Protein AF-A0A7M2GQN1-F1 (afdb_monomer_lite)

Sequence (63 aa):
MVKPEDRTMDHIDHIREAVAQALEKRGFDNRAFLREIREGRRDDGPYMLGALAWDERVRHANP

Secondary structure (DSSP, 8-state):
---GGGS---HHHHHHHHHHHHHHHTT---HHHHHHHHTTS---SHHHHHHHHHHHHHHHH--

Foldseek 3Di:
DDDPVVPDDDPQLVLLLVLLVVCVVVVNPPPVVNVCSNVVNDQPDPSNVVSVVVVVVVVVVPD

Structure (mmCIF, N/CA/C/O backbone):
data_AF-A0A7M2GQN1-F1
#
_entry.id   AF-A0A7M2GQN1-F1
#
loop_
_atom_site.group_PDB
_atom_site.id
_atom_site.type_symbol
_atom_site.label_atom_id
_atom_site.label_alt_id
_atom_site.label_comp_id
_atom_site.label_asym_id
_atom_site.label_entity_id
_atom_site.label_seq_id
_atom_site.pdbx_PDB_ins_code
_atom_site.Cartn_x
_atom_site.Cartn_y
_atom_site.Cartn_z
_atom_site.occupancy
_atom_site.B_iso_or_equiv
_atom_site.auth_seq_id
_atom_site.auth_comp_id
_atom_site.auth_asym_id
_atom_site.auth_atom_id
_atom_site.pdbx_PDB_model_num
ATOM 1 N N . MET A 1 1 ? 20.478 -8.331 22.164 1.00 40.59 1 MET A N 1
ATOM 2 C CA . MET A 1 1 ? 20.966 -9.300 21.164 1.00 40.59 1 MET A CA 1
ATOM 3 C C . MET A 1 1 ? 19.852 -9.454 20.140 1.00 40.59 1 MET A C 1
ATOM 5 O O . MET A 1 1 ? 18.825 -10.016 20.486 1.00 40.59 1 MET A O 1
ATOM 9 N N . VAL A 1 2 ? 19.988 -8.833 18.971 1.00 51.38 2 VAL A N 1
ATOM 10 C CA . VAL A 1 2 ? 19.024 -8.934 17.859 1.00 51.38 2 VAL A CA 1
ATOM 11 C C . VAL A 1 2 ? 19.253 -10.292 17.190 1.00 51.38 2 VAL A C 1
ATOM 13 O O . V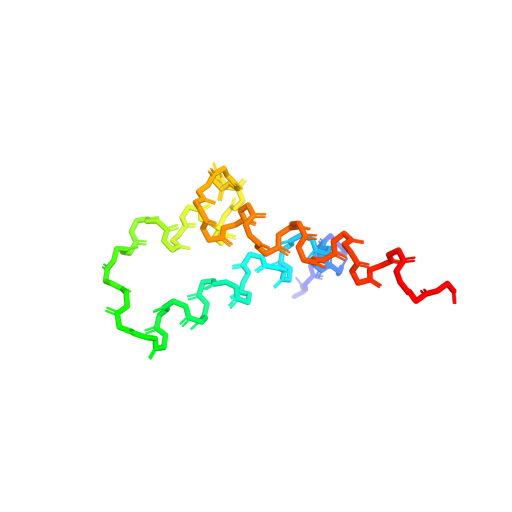AL A 1 2 ? 20.416 -10.678 17.016 1.00 51.38 2 VAL A O 1
ATOM 16 N N . LYS A 1 3 ? 18.195 -11.065 16.927 1.00 53.44 3 LYS A N 1
ATOM 17 C CA . LYS A 1 3 ? 18.347 -12.441 16.430 1.00 53.44 3 LYS A CA 1
ATOM 18 C C . LYS A 1 3 ? 18.841 -12.427 14.972 1.00 53.44 3 LYS A C 1
ATOM 20 O O . LYS A 1 3 ? 18.604 -11.454 14.269 1.00 53.44 3 LYS A O 1
ATOM 25 N N . PRO A 1 4 ? 19.550 -13.458 14.479 1.00 50.03 4 PRO A N 1
ATOM 26 C CA . PRO A 1 4 ? 20.000 -13.487 13.086 1.00 50.03 4 PRO A CA 1
ATOM 27 C C . PRO A 1 4 ? 18.835 -13.472 12.083 1.00 50.03 4 PRO A C 1
ATOM 29 O O . PRO A 1 4 ? 19.015 -12.971 10.979 1.00 50.03 4 PRO A O 1
ATOM 32 N N . GLU A 1 5 ? 17.652 -13.946 12.489 1.00 52.16 5 GLU A N 1
ATOM 33 C CA . GLU A 1 5 ? 16.394 -13.816 11.741 1.00 52.16 5 GLU A CA 1
ATOM 34 C C . GLU A 1 5 ? 15.808 -12.384 11.678 1.00 52.16 5 GLU A C 1
ATOM 36 O O . GLU A 1 5 ? 14.914 -12.151 10.878 1.00 52.16 5 GLU A O 1
ATOM 41 N N . ASP A 1 6 ? 16.338 -11.403 12.427 1.00 53.00 6 ASP A N 1
ATOM 42 C CA . ASP A 1 6 ? 15.996 -9.965 12.289 1.00 53.00 6 ASP A CA 1
ATOM 43 C C . ASP A 1 6 ? 16.792 -9.270 11.157 1.00 53.00 6 ASP A C 1
ATOM 45 O O . ASP A 1 6 ? 16.782 -8.041 11.023 1.00 53.00 6 ASP A O 1
ATOM 49 N N . ARG A 1 7 ? 17.568 -10.019 10.363 1.00 57.28 7 ARG A N 1
ATOM 50 C CA . ARG A 1 7 ? 18.373 -9.463 9.270 1.00 57.28 7 ARG A CA 1
ATOM 51 C C . ARG A 1 7 ? 17.630 -9.604 7.947 1.00 57.28 7 ARG A C 1
ATOM 53 O O . ARG A 1 7 ? 17.536 -10.700 7.408 1.00 57.28 7 ARG A O 1
ATOM 60 N N . THR A 1 8 ? 17.286 -8.443 7.386 1.00 58.34 8 THR A N 1
ATOM 61 C CA . THR A 1 8 ? 16.651 -8.195 6.076 1.00 58.34 8 THR A CA 1
ATOM 62 C C . THR A 1 8 ? 15.127 -8.268 6.145 1.0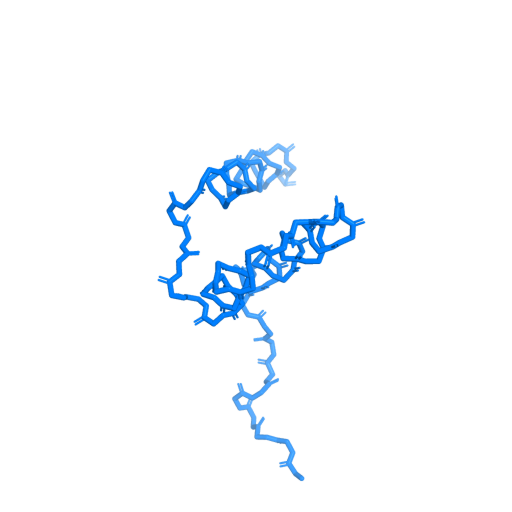0 58.34 8 THR A C 1
ATOM 64 O O . THR A 1 8 ? 14.558 -9.349 6.166 1.00 58.34 8 THR A O 1
ATOM 67 N N . MET A 1 9 ? 14.468 -7.103 6.187 1.00 64.88 9 MET A N 1
ATOM 68 C CA . MET A 1 9 ? 13.045 -7.023 5.839 1.00 64.88 9 MET A CA 1
ATOM 69 C C . MET A 1 9 ? 12.882 -7.565 4.421 1.00 64.88 9 MET A C 1
ATOM 71 O O . MET A 1 9 ? 13.646 -7.177 3.529 1.00 64.88 9 MET A O 1
ATOM 75 N N . ASP A 1 10 ? 11.899 -8.436 4.211 1.00 86.06 10 ASP A N 1
ATOM 76 C CA . ASP A 1 10 ? 11.588 -8.889 2.864 1.00 86.06 10 ASP A CA 1
ATOM 77 C C . ASP A 1 10 ? 11.183 -7.676 2.012 1.00 86.06 10 ASP A C 1
ATOM 79 O O . ASP A 1 10 ? 10.623 -6.693 2.504 1.00 86.06 10 ASP A O 1
ATOM 83 N N . HIS A 1 11 ? 11.453 -7.722 0.705 1.00 91.44 11 HIS A N 1
ATOM 84 C CA . HIS A 1 11 ? 11.110 -6.629 -0.221 1.00 91.44 11 HIS A CA 1
ATOM 85 C C . HIS A 1 11 ? 9.638 -6.200 -0.096 1.00 91.44 11 HIS A C 1
ATOM 87 O O . HIS A 1 11 ? 9.313 -5.013 -0.099 1.00 91.44 11 HIS A O 1
ATOM 93 N N . ILE A 1 12 ? 8.745 -7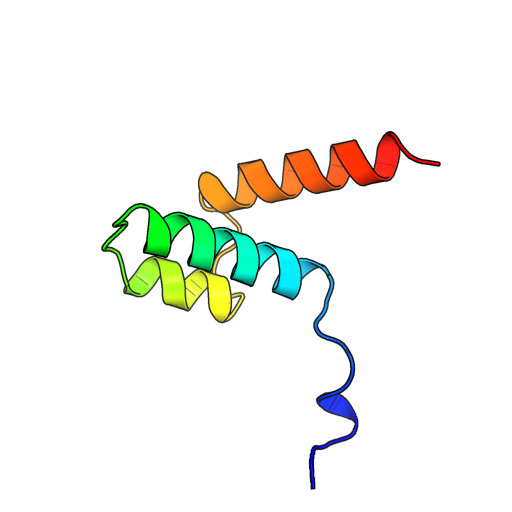.171 0.106 1.00 93.31 12 ILE A N 1
ATOM 94 C CA . ILE A 1 12 ? 7.321 -6.916 0.324 1.00 93.31 12 ILE A CA 1
ATOM 95 C C . ILE A 1 12 ? 7.042 -6.150 1.625 1.00 93.31 12 ILE A C 1
ATOM 97 O O . ILE A 1 12 ? 6.136 -5.320 1.653 1.00 93.31 12 ILE A O 1
ATOM 101 N N . ASP A 1 13 ? 7.842 -6.338 2.675 1.00 94.44 13 ASP A N 1
ATOM 102 C CA . ASP A 1 13 ? 7.697 -5.604 3.934 1.00 94.44 13 ASP A CA 1
ATOM 103 C C . ASP A 1 13 ? 8.076 -4.132 3.767 1.00 94.44 13 ASP A C 1
ATOM 105 O O . ASP A 1 13 ? 7.433 -3.252 4.344 1.00 94.44 13 ASP A O 1
ATOM 109 N N . HIS A 1 14 ? 9.056 -3.835 2.909 1.00 94.69 14 HIS A N 1
ATOM 110 C CA . HIS A 1 14 ? 9.364 -2.456 2.533 1.00 94.69 14 HIS A CA 1
ATOM 111 C C . HIS A 1 14 ? 8.203 -1.791 1.785 1.00 94.69 14 HIS A C 1
ATOM 113 O O . HIS A 1 14 ? 7.885 -0.631 2.061 1.00 94.69 14 HIS A O 1
ATOM 119 N N . ILE A 1 15 ? 7.536 -2.518 0.884 1.00 95.69 15 ILE A N 1
ATOM 120 C CA . ILE A 1 15 ? 6.350 -2.017 0.173 1.00 95.69 15 ILE A CA 1
ATOM 121 C C . ILE A 1 15 ? 5.202 -1.767 1.159 1.00 95.69 15 ILE A C 1
ATOM 123 O O . ILE A 1 15 ? 4.616 -0.682 1.153 1.00 95.69 15 ILE A O 1
ATOM 127 N N . ARG A 1 16 ? 4.906 -2.735 2.034 1.00 96.56 16 ARG A N 1
ATOM 128 C CA . ARG A 1 16 ? 3.852 -2.639 3.058 1.00 96.56 16 ARG A CA 1
ATOM 129 C C . ARG A 1 16 ? 4.051 -1.423 3.959 1.00 96.56 16 ARG A C 1
ATOM 131 O O . ARG A 1 16 ? 3.123 -0.634 4.146 1.00 96.56 16 ARG A O 1
ATOM 138 N N . GLU A 1 17 ? 5.266 -1.227 4.468 1.00 96.19 17 GLU A N 1
ATOM 139 C CA . GLU A 1 17 ? 5.576 -0.086 5.330 1.00 96.19 17 GLU A CA 1
ATOM 140 C C . GLU A 1 17 ? 5.497 1.245 4.567 1.00 96.19 17 GLU A C 1
ATOM 142 O O . GLU A 1 17 ? 4.925 2.212 5.076 1.00 96.19 17 GLU A O 1
ATOM 147 N N . ALA A 1 18 ? 5.978 1.300 3.320 1.00 96.31 18 ALA A N 1
ATOM 148 C CA . ALA A 1 18 ? 5.869 2.499 2.490 1.00 96.31 18 ALA A CA 1
ATOM 149 C C . ALA A 1 18 ? 4.404 2.892 2.224 1.00 96.31 18 ALA A C 1
ATOM 151 O O . ALA A 1 18 ? 4.048 4.070 2.336 1.00 96.31 18 ALA A O 1
ATOM 152 N N . VAL A 1 19 ? 3.539 1.917 1.925 1.00 96.38 19 VAL A N 1
ATOM 153 C CA . VAL A 1 19 ? 2.098 2.141 1.736 1.00 96.38 19 VAL A CA 1
ATOM 154 C C . VAL A 1 19 ? 1.458 2.636 3.031 1.00 96.38 19 VAL A C 1
ATOM 156 O O . VAL A 1 19 ? 0.764 3.656 3.015 1.00 96.38 19 VAL A O 1
ATOM 159 N N . ALA A 1 20 ? 1.721 1.972 4.159 1.00 96.25 20 ALA A N 1
ATOM 160 C CA . ALA A 1 20 ? 1.154 2.355 5.448 1.00 96.25 20 ALA A CA 1
ATOM 161 C C . ALA A 1 20 ? 1.558 3.783 5.854 1.00 96.25 20 ALA A C 1
ATOM 163 O O . ALA A 1 20 ? 0.694 4.588 6.207 1.00 96.25 20 ALA A O 1
ATOM 164 N N . GLN A 1 21 ? 2.841 4.141 5.724 1.00 96.38 21 GLN A N 1
ATOM 165 C CA . GLN A 1 21 ? 3.322 5.497 6.008 1.00 96.38 21 GLN A CA 1
ATOM 166 C C . GLN A 1 21 ? 2.707 6.548 5.080 1.00 96.38 21 GLN A C 1
ATOM 168 O O . GLN A 1 21 ? 2.375 7.648 5.527 1.00 96.38 21 GLN A O 1
ATOM 173 N N . ALA A 1 22 ? 2.572 6.248 3.785 1.00 96.75 22 ALA A N 1
ATOM 174 C CA . ALA A 1 22 ? 1.991 7.181 2.826 1.00 96.75 22 ALA A CA 1
ATOM 175 C C . ALA A 1 22 ? 0.511 7.461 3.127 1.00 96.75 22 ALA A C 1
ATOM 177 O O . ALA A 1 22 ? 0.070 8.606 3.025 1.00 96.75 22 ALA A O 1
ATOM 178 N N . LEU A 1 23 ? -0.244 6.433 3.520 1.00 95.69 23 LEU A N 1
ATOM 179 C CA . LEU A 1 23 ? -1.645 6.564 3.915 1.00 95.69 23 LEU A CA 1
ATOM 180 C C . LEU A 1 23 ? -1.793 7.327 5.237 1.00 95.69 23 LEU A C 1
ATOM 182 O O . LEU A 1 23 ? -2.590 8.261 5.313 1.00 95.69 23 LEU A O 1
ATOM 186 N N . GLU A 1 24 ? -0.981 7.001 6.242 1.00 95.12 24 GLU A N 1
ATOM 187 C CA . GLU A 1 24 ? -0.980 7.681 7.543 1.00 95.12 24 GLU A CA 1
ATOM 188 C C . GLU A 1 24 ? -0.671 9.181 7.400 1.00 95.12 24 GLU A C 1
ATOM 190 O O . GLU A 1 24 ? -1.407 10.021 7.917 1.00 95.12 24 GLU A O 1
ATOM 195 N N . LYS A 1 25 ? 0.340 9.546 6.596 1.00 96.44 25 LYS A N 1
ATOM 196 C CA . LYS A 1 25 ? 0.674 10.952 6.287 1.00 96.44 25 LYS A CA 1
ATOM 197 C C . LYS A 1 25 ? -0.443 11.704 5.559 1.00 96.44 25 LYS A C 1
ATOM 199 O O . LYS A 1 25 ? -0.514 12.925 5.656 1.00 96.44 25 LYS A O 1
ATOM 204 N N . ARG A 1 26 ? -1.302 10.996 4.821 1.00 95.44 26 ARG A N 1
ATOM 205 C CA . ARG A 1 26 ? -2.470 11.564 4.126 1.00 95.44 26 ARG A CA 1
ATOM 206 C C . ARG A 1 26 ? -3.706 11.681 5.024 1.00 95.44 26 ARG A C 1
ATOM 208 O O . ARG A 1 26 ? -4.744 12.121 4.543 1.00 95.44 26 ARG A O 1
ATOM 215 N N . GLY A 1 27 ? -3.603 11.306 6.300 1.00 95.38 27 GLY A N 1
ATOM 216 C CA . GLY A 1 27 ? -4.716 11.352 7.247 1.00 95.38 27 GLY A CA 1
ATOM 217 C C . GLY A 1 27 ? -5.682 10.177 7.116 1.00 95.38 27 GLY A C 1
ATOM 218 O O . GLY A 1 27 ? -6.820 10.281 7.561 1.00 95.38 27 GLY A O 1
ATOM 219 N N . PHE A 1 28 ? -5.258 9.067 6.504 1.00 94.31 28 PHE A N 1
ATOM 220 C CA . PHE A 1 28 ? -6.062 7.849 6.470 1.00 94.31 28 PHE A CA 1
ATOM 221 C C . PHE A 1 28 ? -6.161 7.260 7.884 1.00 94.31 28 PHE A C 1
ATOM 223 O O . PHE A 1 28 ? -5.160 6.854 8.474 1.00 94.31 28 PHE A O 1
ATOM 230 N N . ASP A 1 29 ? -7.369 7.228 8.437 1.00 91.56 29 ASP A N 1
ATOM 231 C CA . ASP A 1 29 ? -7.637 6.960 9.854 1.00 91.56 29 ASP A CA 1
ATOM 232 C C . ASP A 1 29 ? -8.021 5.503 10.152 1.00 91.56 29 ASP A C 1
ATOM 234 O O . ASP A 1 29 ? -8.177 5.121 11.316 1.00 91.56 29 ASP A O 1
ATOM 238 N N . ASN A 1 30 ? -8.117 4.650 9.129 1.00 92.31 30 ASN A N 1
ATOM 239 C CA . ASN A 1 30 ? -8.392 3.230 9.317 1.00 92.31 30 ASN A CA 1
ATOM 240 C C . ASN A 1 30 ? -7.147 2.494 9.847 1.00 92.31 30 ASN A C 1
ATOM 242 O O . ASN A 1 30 ? -6.390 1.838 9.127 1.00 92.31 30 ASN A O 1
ATOM 246 N N . ARG A 1 31 ? -6.965 2.598 11.164 1.00 93.25 31 ARG A N 1
ATOM 247 C CA . ARG A 1 31 ? -5.863 2.012 11.939 1.00 93.25 31 ARG A CA 1
ATOM 248 C C . ARG A 1 31 ? -5.802 0.489 11.830 1.00 93.25 31 ARG A C 1
ATOM 250 O O . ARG A 1 31 ? -4.711 -0.071 11.895 1.00 93.25 31 ARG A O 1
ATOM 257 N N . ALA A 1 32 ? -6.951 -0.176 11.679 1.00 94.12 32 ALA A N 1
ATOM 258 C CA . ALA A 1 32 ? -7.009 -1.627 11.514 1.00 94.12 32 ALA A CA 1
ATOM 259 C C . ALA A 1 32 ? -6.352 -2.042 10.194 1.00 94.12 32 ALA A C 1
ATOM 261 O O . ALA A 1 32 ? -5.451 -2.874 10.207 1.00 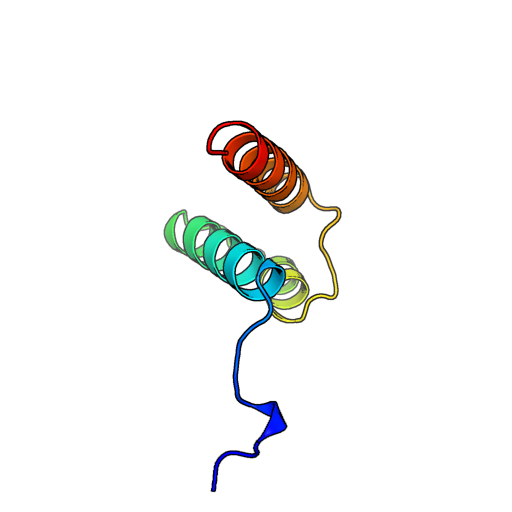94.12 32 ALA A O 1
ATOM 262 N N . PHE A 1 33 ? -6.712 -1.371 9.098 1.00 91.12 33 PHE A N 1
ATOM 263 C CA . PHE A 1 33 ? -6.122 -1.612 7.785 1.00 91.12 33 PHE A CA 1
ATOM 264 C C . PHE A 1 33 ? -4.610 -1.349 7.757 1.00 91.12 33 PHE A C 1
ATOM 266 O O . PHE A 1 33 ? -3.848 -2.182 7.273 1.00 91.12 33 PHE A O 1
ATOM 273 N N . LEU A 1 34 ? -4.153 -0.228 8.330 1.00 93.94 34 LEU A N 1
ATOM 274 C CA . LEU A 1 34 ? -2.720 0.096 8.398 1.00 93.94 34 LEU A CA 1
ATOM 275 C C . LEU A 1 34 ? -1.920 -0.969 9.159 1.00 93.94 34 LEU A C 1
ATOM 277 O O . LEU A 1 34 ? -0.807 -1.313 8.767 1.00 93.94 34 LEU A O 1
ATOM 281 N N . ARG A 1 35 ? -2.490 -1.505 10.242 1.00 95.25 35 ARG A N 1
ATOM 282 C CA . ARG A 1 35 ? -1.877 -2.589 11.013 1.00 95.25 35 ARG A CA 1
ATOM 283 C C . ARG A 1 35 ? -1.879 -3.910 10.240 1.00 95.25 35 ARG A C 1
ATOM 285 O O . ARG A 1 35 ? -0.866 -4.594 10.232 1.00 95.25 35 ARG A O 1
ATOM 292 N N . GLU A 1 36 ? -2.986 -4.255 9.585 1.00 95.69 36 GLU A N 1
ATOM 293 C CA . GLU A 1 36 ? -3.102 -5.473 8.771 1.00 95.69 36 GLU A CA 1
ATOM 294 C C . GLU A 1 36 ? -2.061 -5.523 7.646 1.00 95.69 36 GLU A C 1
ATOM 296 O O . GLU A 1 36 ? -1.462 -6.576 7.434 1.00 95.69 36 GLU A O 1
ATOM 301 N N . ILE A 1 37 ? -1.805 -4.392 6.977 1.00 95.00 37 ILE A N 1
ATOM 302 C CA . ILE A 1 37 ? -0.747 -4.285 5.961 1.00 95.00 37 ILE A CA 1
ATOM 303 C C . ILE A 1 37 ? 0.636 -4.464 6.596 1.00 95.00 37 ILE A C 1
ATOM 305 O O . ILE A 1 37 ? 1.421 -5.278 6.121 1.00 95.00 37 ILE A O 1
ATOM 309 N N . ARG A 1 38 ? 0.940 -3.735 7.680 1.00 94.44 38 ARG A N 1
ATOM 310 C CA . ARG A 1 38 ? 2.254 -3.800 8.354 1.00 94.44 38 ARG A CA 1
ATOM 311 C C . ARG A 1 38 ? 2.596 -5.197 8.870 1.00 94.44 38 ARG A C 1
ATOM 313 O O . ARG A 1 38 ? 3.756 -5.575 8.894 1.00 94.44 38 ARG A O 1
ATOM 320 N N . GLU A 1 39 ? 1.588 -5.959 9.277 1.00 94.56 39 GLU A N 1
ATOM 321 C CA . GLU A 1 39 ? 1.745 -7.327 9.780 1.00 94.56 39 GLU A CA 1
ATOM 322 C C . GLU A 1 39 ? 1.659 -8.385 8.665 1.00 94.56 39 GLU A C 1
ATOM 324 O O . GLU A 1 39 ? 1.611 -9.578 8.957 1.00 94.56 39 GLU A O 1
ATOM 329 N N . GLY A 1 40 ? 1.588 -7.965 7.395 1.00 93.00 40 GLY A N 1
ATOM 330 C CA . GLY A 1 40 ? 1.535 -8.859 6.238 1.00 93.00 40 GLY A CA 1
ATOM 331 C C . GLY A 1 40 ? 0.277 -9.722 6.160 1.00 93.00 40 GLY A C 1
ATOM 332 O O . GLY A 1 40 ? 0.265 -10.746 5.482 1.00 93.00 40 GLY A O 1
ATOM 333 N N . ARG A 1 41 ? -0.793 -9.331 6.859 1.00 95.56 41 ARG A N 1
ATOM 334 C CA . ARG A 1 41 ? -2.079 -10.044 6.844 1.00 95.56 41 ARG A CA 1
ATOM 335 C C . ARG A 1 41 ? -2.976 -9.627 5.689 1.00 95.56 41 ARG A C 1
ATOM 337 O O . ARG A 1 41 ? -3.977 -10.295 5.441 1.00 95.56 41 ARG A O 1
ATOM 344 N N . ARG A 1 42 ? -2.663 -8.509 5.030 1.00 91.50 42 ARG A N 1
ATOM 345 C CA . ARG A 1 42 ? -3.513 -7.939 3.991 1.00 91.50 42 ARG A CA 1
ATOM 346 C C . ARG A 1 42 ? -2.719 -7.227 2.906 1.00 91.50 42 ARG A C 1
ATOM 348 O O . ARG A 1 42 ? -2.302 -6.089 3.088 1.00 91.50 42 ARG A O 1
ATOM 355 N N . ASP A 1 43 ? -2.636 -7.875 1.748 1.00 93.12 43 ASP A N 1
ATOM 356 C CA . ASP A 1 43 ? -2.003 -7.334 0.536 1.00 93.12 43 ASP A CA 1
ATOM 357 C C . ASP A 1 43 ? -2.988 -7.180 -0.641 1.00 93.12 43 ASP A C 1
ATOM 359 O O . ASP A 1 43 ? -2.618 -6.726 -1.720 1.00 93.12 43 ASP A O 1
ATOM 363 N N . ASP A 1 44 ? -4.260 -7.528 -0.441 1.00 91.75 44 ASP A N 1
ATOM 364 C CA . ASP A 1 44 ? -5.311 -7.542 -1.469 1.00 91.75 44 ASP A CA 1
ATOM 365 C C . ASP A 1 44 ? -6.109 -6.226 -1.569 1.00 91.75 44 ASP A C 1
ATOM 367 O O . ASP A 1 44 ? -7.007 -6.081 -2.399 1.00 91.75 44 ASP A O 1
ATOM 371 N N . GLY A 1 45 ? -5.797 -5.242 -0.720 1.00 89.44 45 GLY A N 1
ATOM 372 C CA . GLY A 1 45 ? -6.444 -3.932 -0.734 1.00 89.44 45 GLY A CA 1
ATOM 373 C C . GLY A 1 45 ? -6.020 -3.075 -1.937 1.00 89.44 45 GLY A C 1
ATOM 374 O O . GLY A 1 45 ? -4.904 -3.225 -2.435 1.00 89.44 45 GLY A O 1
ATOM 375 N N . PRO A 1 46 ? -6.841 -2.095 -2.368 1.00 92.25 46 PRO A N 1
ATOM 376 C CA . PRO A 1 46 ? -6.577 -1.306 -3.578 1.00 92.25 46 PRO A CA 1
ATOM 377 C C . PRO A 1 46 ? -5.229 -0.567 -3.546 1.00 92.25 46 PRO A C 1
ATOM 379 O O . PRO A 1 46 ? -4.560 -0.450 -4.569 1.00 92.25 46 PRO A O 1
ATOM 382 N N . TYR A 1 47 ? -4.798 -0.106 -2.368 1.00 94.56 47 TYR A N 1
ATOM 383 C CA . TYR A 1 47 ? -3.503 0.556 -2.195 1.00 94.56 47 TYR A CA 1
ATOM 384 C C . TYR A 1 47 ? -2.319 -0.405 -2.341 1.00 94.56 47 TYR A C 1
ATOM 386 O O . TYR A 1 47 ? -1.312 -0.037 -2.942 1.00 94.56 47 TYR A O 1
ATOM 394 N N . MET A 1 48 ? -2.450 -1.632 -1.831 1.00 95.81 48 MET A N 1
ATOM 395 C CA . MET A 1 48 ? -1.409 -2.654 -1.941 1.00 95.81 48 MET A CA 1
ATOM 396 C C . MET A 1 48 ? -1.325 -3.203 -3.362 1.00 95.81 48 MET A C 1
ATOM 398 O O . MET A 1 48 ? -0.237 -3.226 -3.927 1.00 95.81 48 MET A O 1
ATOM 402 N N . LEU A 1 49 ? -2.459 -3.528 -3.989 1.00 96.50 49 LEU A N 1
ATOM 403 C CA . LEU A 1 49 ? -2.493 -3.974 -5.385 1.00 96.50 49 LEU A CA 1
ATOM 404 C C . LEU A 1 49 ? -1.835 -2.955 -6.326 1.00 96.50 49 LEU A C 1
ATOM 406 O O . LEU A 1 49 ? -1.028 -3.328 -7.175 1.00 96.50 49 LEU A O 1
ATOM 410 N N . GLY A 1 50 ? -2.131 -1.662 -6.147 1.00 95.88 50 GLY A N 1
ATOM 411 C CA . GLY A 1 50 ? -1.498 -0.599 -6.927 1.00 95.88 50 GLY A CA 1
ATOM 412 C C . GLY A 1 50 ? 0.014 -0.502 -6.698 1.00 95.88 50 GLY A C 1
ATOM 413 O O . GLY A 1 50 ? 0.770 -0.350 -7.656 1.00 95.88 50 GLY A O 1
ATOM 414 N N . ALA A 1 51 ? 0.464 -0.619 -5.446 1.00 96.38 51 ALA A N 1
ATOM 415 C CA . ALA A 1 51 ? 1.885 -0.581 -5.110 1.00 96.38 51 ALA A CA 1
ATOM 416 C C . ALA A 1 51 ? 2.654 -1.783 -5.683 1.00 96.38 51 ALA A C 1
ATOM 418 O O . ALA A 1 51 ? 3.731 -1.598 -6.244 1.00 96.38 51 ALA A O 1
ATOM 419 N N . LEU A 1 52 ? 2.083 -2.988 -5.603 1.00 95.56 52 LEU A N 1
ATOM 420 C CA . LEU A 1 52 ? 2.687 -4.216 -6.125 1.00 95.56 52 LEU A CA 1
ATOM 421 C C . LEU A 1 52 ? 2.781 -4.205 -7.654 1.00 95.56 52 LEU A C 1
ATOM 423 O O . LEU A 1 52 ? 3.839 -4.506 -8.200 1.00 95.56 52 LEU A O 1
ATOM 427 N N . ALA A 1 53 ? 1.717 -3.790 -8.347 1.00 95.69 53 ALA A N 1
ATOM 428 C CA . ALA A 1 53 ? 1.733 -3.673 -9.806 1.00 95.69 53 ALA A CA 1
ATOM 429 C C . ALA A 1 53 ? 2.770 -2.641 -10.289 1.00 95.69 53 ALA A C 1
ATOM 431 O O . ALA A 1 53 ? 3.424 -2.828 -11.317 1.00 95.69 53 ALA A O 1
ATOM 432 N N . TRP A 1 54 ? 2.938 -1.542 -9.545 1.00 95.31 54 TRP A N 1
ATOM 433 C CA . TRP A 1 54 ? 3.970 -0.553 -9.844 1.00 95.31 54 TRP A CA 1
ATOM 434 C C . TRP A 1 54 ? 5.381 -1.090 -9.588 1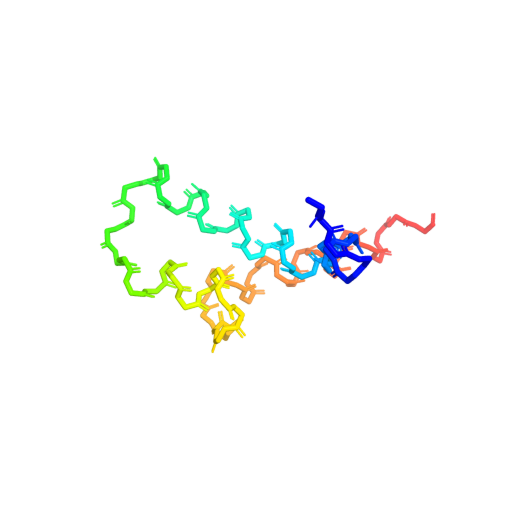.00 95.31 54 TRP A C 1
ATOM 436 O O . TRP A 1 54 ? 6.253 -0.916 -10.437 1.00 95.31 54 TRP A O 1
ATOM 446 N N . ASP A 1 55 ? 5.604 -1.761 -8.457 1.00 94.94 55 ASP A N 1
ATOM 447 C CA . ASP A 1 55 ? 6.885 -2.397 -8.138 1.00 94.94 55 ASP A CA 1
ATOM 448 C C . ASP A 1 55 ? 7.297 -3.416 -9.207 1.00 94.94 55 ASP A C 1
ATOM 450 O O . ASP A 1 55 ? 8.413 -3.358 -9.725 1.00 94.94 55 ASP A O 1
ATOM 454 N N . GLU A 1 56 ? 6.374 -4.296 -9.600 1.00 93.62 56 GLU A N 1
ATOM 455 C CA . GLU A 1 56 ? 6.577 -5.257 -10.682 1.00 93.62 56 GLU A CA 1
ATOM 456 C C . GLU A 1 56 ? 7.004 -4.543 -11.968 1.00 93.62 56 GLU A C 1
ATOM 458 O O . GLU A 1 56 ? 8.057 -4.851 -12.533 1.00 93.62 56 GLU A O 1
ATOM 463 N N . ARG A 1 57 ? 6.258 -3.514 -12.390 1.00 94.44 57 ARG A N 1
ATOM 464 C CA . ARG A 1 57 ? 6.610 -2.718 -13.571 1.00 94.44 57 ARG A CA 1
ATOM 465 C C . ARG A 1 57 ? 8.018 -2.128 -13.472 1.00 94.44 57 ARG A C 1
ATOM 467 O O . ARG A 1 57 ? 8.754 -2.183 -14.453 1.00 94.44 57 ARG A O 1
ATOM 474 N N . VAL A 1 58 ? 8.387 -1.535 -12.336 1.00 92.38 58 VAL A N 1
ATOM 475 C CA . VAL A 1 58 ? 9.701 -0.894 -12.154 1.00 92.38 58 VAL A CA 1
ATOM 476 C C . VAL A 1 58 ? 10.828 -1.923 -12.221 1.00 92.38 58 VAL A C 1
ATOM 478 O O . VAL A 1 58 ? 11.820 -1.674 -12.904 1.00 92.38 58 VAL A O 1
ATOM 481 N N . ARG A 1 59 ? 10.661 -3.094 -11.595 1.00 88.62 59 ARG A N 1
ATOM 482 C CA . ARG A 1 59 ? 11.645 -4.187 -11.663 1.00 88.62 59 ARG A CA 1
ATOM 483 C C . ARG A 1 59 ? 11.817 -4.741 -13.078 1.00 88.62 59 ARG A C 1
ATOM 485 O O . ARG A 1 59 ? 12.922 -5.115 -13.444 1.00 88.62 59 ARG A O 1
ATOM 492 N N . HIS A 1 60 ? 10.757 -4.766 -13.885 1.00 83.50 60 HIS A N 1
ATOM 493 C CA . HIS A 1 60 ? 10.827 -5.201 -15.285 1.00 83.50 60 HIS A CA 1
ATOM 494 C C . HIS A 1 60 ? 11.316 -4.114 -16.259 1.00 83.50 60 HIS A C 1
ATOM 496 O O . HIS A 1 60 ? 11.760 -4.438 -17.358 1.00 83.50 60 HIS A O 1
ATOM 502 N N . ALA A 1 61 ? 11.237 -2.834 -15.885 1.00 77.31 61 ALA A N 1
ATOM 503 C CA . ALA A 1 61 ? 11.682 -1.710 -16.712 1.00 77.31 61 ALA A CA 1
ATOM 504 C C . ALA A 1 61 ? 13.169 -1.356 -16.532 1.00 77.31 61 ALA A C 1
ATOM 506 O O . ALA A 1 61 ? 13.693 -0.562 -17.311 1.00 77.31 61 ALA A O 1
ATOM 507 N N . ASN A 1 62 ? 13.834 -1.918 -15.520 1.00 57.44 62 ASN A N 1
ATOM 508 C CA . ASN A 1 62 ? 15.224 -1.631 -15.177 1.00 57.44 62 ASN A CA 1
ATOM 509 C C . ASN A 1 62 ? 16.018 -2.958 -15.134 1.00 57.44 62 ASN A C 1
ATOM 511 O O . ASN A 1 62 ? 16.127 -3.547 -14.057 1.00 57.44 62 ASN A O 1
ATOM 515 N N . PRO A 1 63 ? 16.454 -3.481 -16.300 1.00 54.66 63 PRO A N 1
ATOM 516 C CA . PRO A 1 63 ? 17.155 -4.763 -16.402 1.00 54.66 63 PRO A CA 1
ATOM 517 C C . PRO A 1 63 ? 18.579 -4.728 -15.835 1.00 54.66 63 PRO A C 1
ATOM 519 O O . PRO A 1 63 ? 19.220 -3.651 -15.873 1.00 54.66 63 PRO A O 1
#

Radius of gyration: 13.3 Å; chains: 1; bounding box: 29×25×38 Å

pLDDT: mean 86.74, 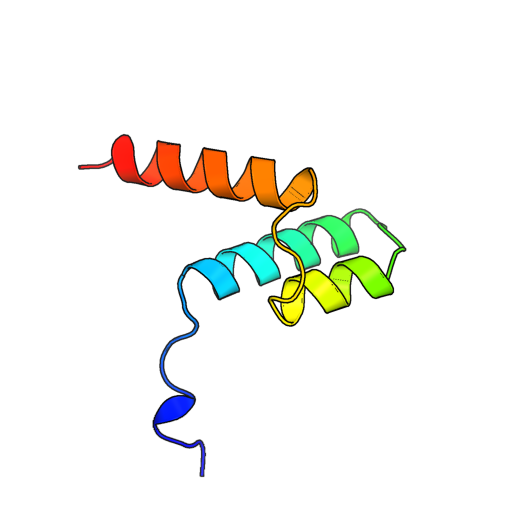std 15.61, range [40.59, 96.75]

Organism: Sphingobium fuliginis (strain ATCC 27551) (NCBI:txid336203)